Protein AF-A0A953IN26-F1 (afdb_monomer)

Structure (mmCIF, N/CA/C/O backbone):
data_AF-A0A953IN26-F1
#
_entry.id   AF-A0A953IN26-F1
#
loop_
_atom_site.group_PDB
_atom_site.id
_atom_site.type_symbol
_atom_site.label_atom_id
_atom_site.label_alt_id
_atom_site.label_comp_id
_atom_site.label_asym_id
_atom_site.label_entity_id
_atom_site.label_seq_id
_atom_site.pdbx_PDB_ins_code
_atom_site.Cartn_x
_atom_site.Cartn_y
_atom_site.Cartn_z
_atom_site.occupancy
_atom_site.B_iso_or_equiv
_atom_site.auth_seq_id
_atom_site.auth_comp_id
_atom_site.auth_asym_id
_atom_site.auth_atom_id
_atom_site.pdbx_PDB_model_num
ATOM 1 N N . MET A 1 1 ? 30.724 -60.188 -57.364 1.00 36.00 1 MET A N 1
ATOM 2 C CA . MET A 1 1 ? 31.320 -59.022 -56.677 1.00 36.00 1 MET A CA 1
ATOM 3 C C . MET A 1 1 ? 30.374 -58.614 -55.562 1.00 36.00 1 MET A C 1
ATOM 5 O O . MET A 1 1 ? 29.252 -58.231 -55.851 1.00 36.00 1 MET A O 1
ATOM 9 N N . LEU A 1 2 ? 30.788 -58.831 -54.315 1.00 35.09 2 LEU A N 1
ATOM 10 C CA . LEU A 1 2 ? 29.989 -58.663 -53.102 1.00 35.09 2 LEU A CA 1
ATOM 11 C C . LEU A 1 2 ? 30.487 -57.394 -52.391 1.00 35.09 2 LEU A C 1
ATOM 13 O O . LEU A 1 2 ? 31.658 -57.339 -52.024 1.00 35.09 2 LEU A O 1
ATOM 17 N N . THR A 1 3 ? 29.645 -56.377 -52.215 1.00 35.66 3 THR A N 1
ATOM 18 C CA . THR A 1 3 ? 29.990 -55.155 -51.468 1.00 35.66 3 THR A CA 1
ATOM 19 C C . THR A 1 3 ? 29.120 -55.056 -50.220 1.00 35.66 3 THR A C 1
ATOM 21 O O . THR A 1 3 ? 27.945 -54.709 -50.273 1.00 35.66 3 THR A O 1
ATOM 24 N N . ILE A 1 4 ? 29.709 -55.397 -49.073 1.00 48.88 4 ILE A N 1
ATOM 25 C CA . ILE A 1 4 ? 29.106 -55.244 -47.746 1.00 48.88 4 ILE A CA 1
ATOM 26 C C . ILE A 1 4 ? 29.405 -53.821 -47.264 1.00 48.88 4 ILE A C 1
ATOM 28 O O . ILE A 1 4 ? 30.545 -53.507 -46.928 1.00 48.88 4 ILE A O 1
ATOM 32 N N . THR A 1 5 ? 28.395 -52.955 -47.202 1.00 46.69 5 THR A N 1
ATOM 33 C CA . THR A 1 5 ? 28.504 -51.647 -46.538 1.00 46.69 5 THR A CA 1
ATOM 34 C C . THR A 1 5 ? 27.905 -51.723 -45.135 1.00 46.69 5 THR A C 1
ATOM 36 O O . THR A 1 5 ? 26.693 -51.611 -44.963 1.00 46.69 5 THR A O 1
ATOM 39 N N . LEU A 1 6 ? 28.756 -51.893 -44.118 1.00 50.41 6 LEU A N 1
ATOM 40 C CA . LEU A 1 6 ? 28.392 -51.670 -42.717 1.00 50.41 6 LEU A CA 1
ATOM 41 C C . LEU A 1 6 ? 28.212 -50.165 -42.474 1.00 50.41 6 LEU A C 1
ATOM 43 O O . LEU A 1 6 ? 29.190 -49.424 -42.395 1.00 50.41 6 LEU A O 1
ATOM 47 N N . ARG A 1 7 ? 26.969 -49.707 -42.296 1.00 45.56 7 ARG A N 1
ATOM 48 C CA . ARG A 1 7 ? 26.695 -48.403 -41.676 1.00 45.56 7 ARG A CA 1
ATOM 49 C C . ARG A 1 7 ? 26.469 -48.597 -40.180 1.00 45.56 7 ARG A C 1
ATOM 51 O O . ARG A 1 7 ? 25.373 -48.926 -39.741 1.00 45.56 7 ARG A O 1
ATOM 58 N N . ARG A 1 8 ? 27.525 -48.362 -39.399 1.00 51.06 8 ARG A N 1
ATOM 59 C CA . ARG A 1 8 ? 27.415 -47.978 -37.988 1.00 51.06 8 ARG A CA 1
ATOM 60 C C . ARG A 1 8 ? 27.058 -46.490 -37.955 1.00 51.06 8 ARG A C 1
ATOM 62 O O . ARG A 1 8 ? 27.896 -45.660 -38.286 1.00 51.06 8 ARG A O 1
ATOM 69 N N . GLY A 1 9 ? 25.816 -46.166 -37.615 1.00 42.22 9 GLY A N 1
ATOM 70 C CA . GLY A 1 9 ? 25.354 -44.799 -37.367 1.00 42.22 9 GLY A CA 1
ATOM 71 C C . GLY A 1 9 ? 24.703 -44.754 -35.995 1.00 42.22 9 GLY A C 1
ATOM 72 O O . GLY A 1 9 ? 23.715 -45.440 -35.765 1.00 42.22 9 GLY A O 1
ATOM 73 N N . ALA A 1 10 ? 25.340 -44.032 -35.082 1.00 51.22 10 ALA A N 1
ATOM 74 C CA . ALA A 1 10 ? 25.166 -44.121 -33.646 1.00 51.22 10 ALA A CA 1
ATOM 75 C C . ALA A 1 10 ? 23.791 -43.656 -33.142 1.00 51.22 10 ALA A C 1
ATOM 77 O O . ALA A 1 10 ? 23.264 -42.618 -33.534 1.00 51.22 10 ALA A O 1
ATOM 78 N N . THR A 1 11 ? 23.276 -44.417 -32.182 1.00 52.81 11 THR A N 1
ATOM 79 C CA . THR A 1 11 ? 22.315 -43.995 -31.167 1.00 52.81 11 THR A CA 1
ATOM 80 C C . THR A 1 11 ? 22.901 -42.845 -30.342 1.00 52.81 11 THR A C 1
ATOM 82 O O . THR A 1 11 ? 23.847 -43.058 -29.588 1.00 52.81 11 THR A O 1
ATOM 85 N N . ALA A 1 12 ? 22.345 -41.641 -30.453 1.00 49.84 12 ALA A N 1
ATOM 86 C CA . ALA A 1 12 ? 22.535 -40.569 -29.472 1.00 49.84 12 ALA A CA 1
ATOM 87 C C . ALA A 1 12 ? 21.336 -39.612 -29.520 1.00 49.84 12 ALA A C 1
ATOM 89 O O . ALA A 1 12 ? 21.456 -38.431 -29.827 1.00 49.84 12 ALA A O 1
ATOM 90 N N . ALA A 1 13 ? 20.145 -40.152 -29.269 1.00 55.09 13 ALA A N 1
ATOM 91 C CA . ALA A 1 13 ? 18.992 -39.342 -28.916 1.00 55.09 13 ALA A CA 1
ATOM 92 C C . ALA A 1 13 ? 18.891 -39.310 -27.388 1.00 55.09 13 ALA A C 1
ATOM 94 O O . ALA A 1 13 ? 18.989 -40.360 -26.754 1.00 55.09 13 ALA A O 1
ATOM 95 N N . SER A 1 14 ? 18.590 -38.129 -26.841 1.00 54.16 14 SER A N 1
ATOM 96 C CA . SER A 1 14 ? 18.108 -37.874 -25.468 1.00 54.16 14 SER A CA 1
ATOM 97 C C . SER A 1 14 ? 19.157 -37.416 -24.449 1.00 54.16 14 SER A C 1
ATOM 99 O O . SER A 1 14 ? 19.621 -38.204 -23.638 1.00 54.16 14 SER A O 1
ATOM 101 N N . LEU A 1 15 ? 19.455 -36.111 -24.424 1.00 58.81 15 LEU A N 1
ATOM 102 C CA . LEU A 1 15 ? 19.905 -35.395 -23.215 1.00 58.81 15 LEU A CA 1
ATOM 103 C C . LEU A 1 15 ? 19.800 -33.873 -23.437 1.00 58.81 15 LEU A C 1
ATOM 105 O O . LEU A 1 15 ? 20.799 -33.179 -23.571 1.00 58.81 15 LEU A O 1
ATOM 109 N N . ALA A 1 16 ? 18.577 -33.339 -23.542 1.00 57.53 16 ALA A N 1
ATOM 110 C CA . ALA A 1 16 ? 18.384 -31.885 -23.667 1.00 57.53 16 ALA A CA 1
ATOM 111 C C . ALA A 1 16 ? 17.060 -31.344 -23.086 1.00 57.53 16 ALA A C 1
ATOM 113 O O . ALA A 1 16 ? 16.599 -30.291 -23.511 1.00 57.53 16 ALA A O 1
ATOM 114 N N . LEU A 1 17 ? 16.419 -32.026 -22.127 1.00 58.16 17 LEU A N 1
ATOM 115 C CA . LEU A 1 17 ? 15.091 -31.622 -21.619 1.00 58.16 17 LEU A CA 1
ATOM 116 C C . LEU A 1 17 ? 14.988 -31.557 -20.083 1.00 58.16 17 LEU A C 1
ATOM 118 O O . LEU A 1 17 ? 13.953 -31.886 -19.519 1.00 58.16 17 LEU A O 1
ATOM 122 N N . ALA A 1 18 ? 16.040 -31.107 -19.389 1.00 57.19 18 ALA A N 1
ATOM 123 C CA . ALA A 1 18 ? 16.031 -31.006 -17.920 1.00 57.19 18 ALA A CA 1
ATOM 124 C C . ALA A 1 18 ? 16.128 -29.574 -17.347 1.00 57.19 18 ALA A C 1
ATOM 126 O O . ALA A 1 18 ? 16.235 -29.423 -16.136 1.00 57.19 18 ALA A O 1
ATOM 127 N N . PHE A 1 19 ? 16.060 -28.516 -18.166 1.00 57.44 19 PHE A N 1
ATOM 128 C CA . PHE A 1 19 ? 16.170 -27.128 -17.670 1.00 57.44 19 PHE A CA 1
ATOM 129 C C . PHE A 1 19 ? 14.834 -26.388 -17.473 1.00 57.44 19 PHE A C 1
ATOM 131 O O . PHE A 1 19 ? 14.829 -25.286 -16.935 1.00 57.44 19 PHE A O 1
ATOM 138 N N . ALA A 1 20 ? 13.693 -26.969 -17.858 1.00 58.62 20 ALA A N 1
ATOM 139 C CA . ALA A 1 20 ? 12.402 -26.267 -17.822 1.00 58.62 20 ALA A CA 1
ATOM 140 C C . ALA A 1 20 ? 11.665 -26.321 -16.464 1.00 58.62 20 ALA A C 1
ATOM 142 O O . ALA A 1 20 ? 10.619 -25.694 -16.326 1.00 58.62 20 ALA A O 1
ATOM 143 N N . ALA A 1 21 ? 12.179 -27.058 -15.472 1.00 57.78 21 ALA A N 1
ATOM 144 C CA . ALA A 1 21 ? 11.481 -27.318 -14.205 1.00 57.78 21 ALA A CA 1
ATOM 145 C C . ALA A 1 21 ? 12.097 -26.618 -12.980 1.00 57.78 21 ALA A C 1
ATOM 147 O O . ALA A 1 21 ? 11.724 -26.924 -11.849 1.00 57.78 21 ALA A O 1
ATOM 148 N N . LEU A 1 22 ? 13.041 -25.692 -13.173 1.00 57.94 22 LEU A N 1
ATOM 149 C CA . LEU A 1 22 ? 13.557 -24.905 -12.055 1.00 57.94 22 LEU A CA 1
ATOM 150 C C . LEU A 1 22 ? 12.488 -23.884 -11.627 1.00 57.94 22 LEU A C 1
ATOM 152 O O . LEU A 1 22 ? 12.060 -23.084 -12.466 1.00 57.94 22 LEU A O 1
ATOM 156 N N . PRO A 1 23 ? 12.045 -23.878 -10.355 1.00 55.53 23 PRO A N 1
ATOM 157 C CA . PRO A 1 23 ? 11.188 -22.816 -9.852 1.00 55.53 23 PRO A CA 1
ATOM 158 C C . PRO A 1 23 ? 11.930 -21.488 -10.021 1.00 55.53 23 PRO A C 1
ATOM 160 O O . PRO A 1 23 ? 13.039 -21.314 -9.515 1.00 55.53 23 PRO A O 1
ATOM 163 N N . GLN A 1 24 ? 11.346 -20.555 -10.776 1.00 61.22 24 GLN A N 1
ATOM 164 C CA . GLN A 1 24 ? 11.903 -19.210 -10.868 1.00 61.22 24 GLN A CA 1
ATOM 165 C C . GLN A 1 24 ? 11.868 -18.578 -9.469 1.00 61.22 24 GLN A C 1
ATOM 167 O O . GLN A 1 24 ? 10.836 -18.690 -8.802 1.00 61.22 24 GLN A O 1
ATOM 172 N N . PRO A 1 25 ? 12.942 -17.907 -9.011 1.00 54.78 25 PRO A N 1
ATOM 173 C CA . PRO A 1 25 ? 12.914 -17.227 -7.725 1.00 54.78 25 PRO A CA 1
ATOM 174 C C . PRO A 1 25 ? 11.763 -16.213 -7.706 1.00 54.78 25 PRO A C 1
ATOM 176 O O . PRO A 1 25 ? 11.688 -15.293 -8.532 1.00 54.78 25 PRO A O 1
ATOM 179 N N . ALA A 1 26 ? 10.839 -16.432 -6.770 1.00 56.31 26 ALA A N 1
ATOM 180 C CA . ALA A 1 26 ? 9.651 -15.627 -6.518 1.00 56.31 26 ALA A CA 1
ATOM 181 C C . ALA A 1 26 ? 10.014 -14.357 -5.733 1.00 56.31 26 ALA A C 1
ATOM 183 O O . ALA A 1 26 ? 9.583 -14.167 -4.608 1.00 56.31 26 ALA A O 1
ATOM 184 N N . ALA A 1 27 ? 10.870 -13.526 -6.320 1.00 56.34 27 ALA A N 1
ATOM 185 C CA . ALA A 1 27 ? 11.127 -12.134 -5.957 1.00 56.34 27 ALA A CA 1
ATOM 186 C C . ALA A 1 27 ? 12.144 -11.625 -6.979 1.00 56.34 27 ALA A C 1
ATOM 188 O O . ALA A 1 27 ? 13.350 -11.676 -6.759 1.00 56.34 27 ALA A O 1
ATOM 189 N N . ALA A 1 28 ? 11.679 -11.238 -8.168 1.00 60.28 28 ALA A N 1
ATOM 190 C CA . ALA A 1 28 ? 12.590 -10.577 -9.091 1.00 60.28 28 ALA A CA 1
ATOM 191 C C . ALA A 1 28 ? 12.741 -9.128 -8.665 1.00 60.28 28 ALA A C 1
ATOM 193 O O . ALA A 1 28 ? 11.857 -8.298 -8.879 1.00 60.28 28 ALA A O 1
ATOM 194 N N . GLU A 1 29 ? 13.883 -8.868 -8.061 1.00 67.44 29 GLU A N 1
ATOM 195 C CA . GLU A 1 29 ? 14.572 -7.599 -8.161 1.00 67.44 29 GLU A CA 1
ATOM 196 C C . GLU A 1 29 ? 14.636 -7.169 -9.635 1.00 67.44 29 GLU A C 1
ATOM 198 O O . GLU A 1 29 ? 15.060 -7.939 -10.502 1.00 67.44 29 GLU A O 1
ATOM 203 N N . VAL A 1 30 ? 14.170 -5.956 -9.941 1.00 73.62 30 VAL A N 1
ATOM 204 C CA . VAL A 1 30 ? 14.287 -5.391 -11.287 1.00 73.62 30 VAL A CA 1
ATOM 205 C C . VAL A 1 30 ? 14.985 -4.048 -11.194 1.00 73.62 30 VAL A C 1
ATOM 207 O O . VAL A 1 30 ? 14.496 -3.104 -10.569 1.00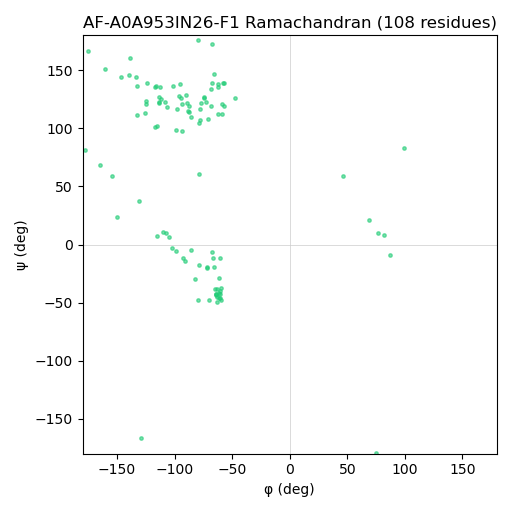 73.62 30 VAL A O 1
ATOM 210 N N . TRP A 1 31 ? 16.113 -3.962 -11.886 1.00 77.19 31 TRP A N 1
ATOM 211 C CA . TRP A 1 31 ? 16.782 -2.708 -12.183 1.00 77.19 31 TRP A CA 1
ATOM 212 C C . TRP A 1 31 ? 16.315 -2.226 -13.548 1.00 77.19 31 TRP A C 1
ATOM 214 O O . TRP A 1 31 ? 16.491 -2.914 -14.553 1.00 77.19 31 TRP A O 1
ATOM 224 N N . THR A 1 32 ? 15.723 -1.037 -13.598 1.00 80.56 32 THR A N 1
ATOM 225 C CA .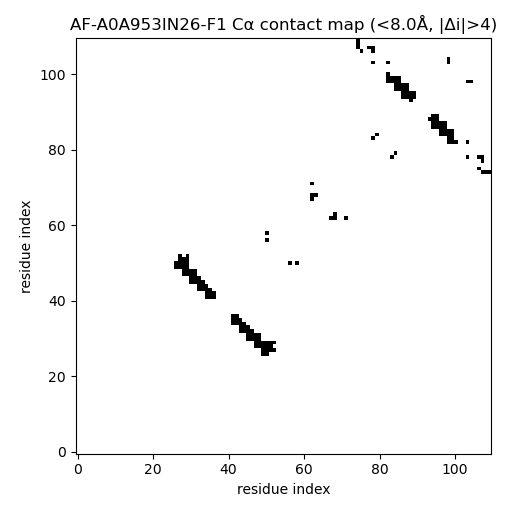 THR A 1 32 ? 15.408 -0.373 -14.869 1.00 80.56 32 THR A CA 1
ATOM 226 C C . THR A 1 32 ? 16.291 0.852 -15.022 1.00 80.56 32 THR A C 1
ATOM 228 O O . THR A 1 32 ? 16.299 1.718 -14.146 1.00 80.56 32 THR A O 1
ATOM 231 N N . SER A 1 33 ? 17.022 0.941 -16.130 1.00 86.88 33 SER A N 1
ATOM 232 C CA . SER A 1 33 ? 17.753 2.144 -16.512 1.00 86.88 33 SER A CA 1
ATOM 233 C C . SER A 1 33 ? 16.971 2.900 -17.582 1.00 86.88 33 SER A C 1
ATOM 235 O O . SER A 1 33 ? 16.428 2.310 -18.514 1.00 86.88 33 SER A O 1
ATOM 237 N N . SER A 1 34 ? 16.892 4.219 -17.438 1.00 86.88 34 SER A N 1
ATOM 238 C CA . SER A 1 34 ? 16.391 5.102 -18.487 1.00 86.88 34 SER A CA 1
ATOM 239 C C . SER A 1 34 ? 17.450 6.148 -18.767 1.00 86.88 34 SER A C 1
ATOM 241 O O . SER A 1 34 ? 17.895 6.838 -17.850 1.00 86.88 34 SER A O 1
ATOM 243 N N . CYS A 1 35 ? 17.876 6.233 -20.021 1.00 90.81 35 CYS A N 1
ATOM 244 C CA . CYS A 1 35 ? 18.877 7.187 -20.465 1.00 90.81 35 CYS A CA 1
ATOM 245 C C . CYS A 1 35 ? 18.255 8.138 -21.484 1.00 90.81 35 CYS A C 1
ATOM 247 O O . CYS A 1 35 ? 17.555 7.704 -22.397 1.00 90.81 35 CYS A O 1
ATOM 249 N N . ALA A 1 36 ? 18.539 9.428 -21.346 1.00 91.44 36 ALA A N 1
ATOM 250 C CA . ALA A 1 36 ? 18.145 10.455 -22.298 1.00 91.44 36 ALA A CA 1
ATOM 251 C C . ALA A 1 36 ? 19.346 11.357 -22.601 1.00 91.44 36 ALA A C 1
ATOM 253 O O . ALA A 1 36 ? 20.087 11.750 -21.699 1.00 91.44 36 ALA A O 1
ATOM 254 N N . GLY A 1 37 ? 19.553 11.680 -23.876 1.00 90.25 37 GLY A N 1
ATOM 255 C CA . GLY A 1 37 ? 20.701 12.468 -24.314 1.00 90.25 37 GLY A CA 1
ATOM 256 C C . GLY A 1 37 ? 20.676 12.804 -25.800 1.00 90.25 37 GLY A C 1
ATOM 257 O O . GLY A 1 37 ? 19.899 12.234 -26.564 1.00 90.25 37 GLY A O 1
ATOM 258 N N . GLY A 1 38 ? 21.538 13.742 -26.188 1.00 85.19 38 GLY A N 1
ATOM 259 C CA . GLY A 1 38 ? 21.774 14.180 -27.561 1.00 85.19 38 GLY A CA 1
ATOM 260 C C . GLY A 1 38 ? 23.264 14.165 -27.915 1.00 85.19 38 GLY A C 1
ATOM 261 O O . GLY A 1 38 ? 24.096 13.600 -27.203 1.00 85.19 38 GLY A O 1
ATOM 262 N N . TRP A 1 39 ? 23.634 14.793 -29.033 1.00 76.81 39 TRP A N 1
ATOM 263 C CA . TRP A 1 39 ? 25.036 14.852 -29.458 1.00 76.81 39 TRP A CA 1
ATOM 264 C C . TRP A 1 39 ? 25.883 15.599 -28.410 1.00 76.81 39 TRP A C 1
ATOM 266 O O . TRP A 1 39 ? 25.737 16.807 -28.236 1.00 76.81 39 TRP A O 1
ATOM 276 N N . ARG A 1 40 ? 26.777 14.861 -27.733 1.00 89.50 40 ARG A N 1
ATOM 277 C CA . ARG A 1 40 ? 27.706 15.296 -26.661 1.00 89.50 40 ARG A CA 1
ATOM 278 C C . ARG A 1 40 ? 27.132 15.522 -25.257 1.00 89.50 40 ARG A C 1
ATOM 280 O O . ARG A 1 40 ? 27.869 15.990 -24.395 1.00 89.50 40 ARG A O 1
ATOM 287 N N . TYR A 1 41 ? 25.888 15.145 -24.978 1.00 87.19 41 TYR A N 1
ATOM 288 C CA . TYR A 1 41 ? 25.395 15.105 -23.598 1.00 87.19 41 TYR A CA 1
ATOM 289 C C . TYR A 1 41 ? 24.400 13.966 -23.410 1.00 87.19 41 TYR A C 1
ATOM 291 O O . TYR A 1 41 ? 23.596 13.672 -24.288 1.00 87.19 41 TYR A O 1
ATOM 299 N N . GLY A 1 42 ? 24.428 13.335 -22.245 1.00 88.88 42 GLY A N 1
ATOM 300 C CA . GLY A 1 42 ? 23.468 12.307 -21.880 1.00 88.88 42 GLY A CA 1
ATOM 301 C C . GLY A 1 42 ? 23.441 12.117 -20.377 1.00 88.88 42 GLY A C 1
ATOM 302 O O . GLY A 1 42 ? 24.435 12.359 -19.695 1.00 88.88 42 GLY A O 1
ATOM 303 N N . SER A 1 43 ? 22.285 11.712 -19.872 1.00 88.88 43 SER A N 1
ATOM 304 C CA . SER A 1 43 ? 22.073 11.368 -18.475 1.00 88.88 43 SER A CA 1
ATOM 305 C C . SER A 1 43 ? 21.307 10.058 -18.393 1.00 88.88 43 SER A C 1
ATOM 307 O O . SER A 1 43 ? 20.439 9.785 -19.224 1.00 88.88 43 SER A O 1
ATOM 309 N N . CYS A 1 44 ? 21.638 9.253 -17.391 1.00 92.12 44 CYS A N 1
ATOM 310 C CA . CYS A 1 44 ? 20.969 7.998 -17.102 1.00 92.12 44 CYS A CA 1
ATOM 311 C C . CYS A 1 44 ? 20.464 8.012 -15.664 1.00 92.12 44 CYS A C 1
ATOM 313 O O . CYS A 1 44 ? 21.172 8.430 -14.750 1.00 92.12 44 CYS A O 1
ATOM 315 N N . VAL A 1 45 ? 19.254 7.500 -15.470 1.00 90.50 45 VAL A N 1
ATOM 316 C CA . VAL A 1 45 ? 18.665 7.260 -14.156 1.00 90.50 45 VAL A CA 1
ATOM 317 C C . VAL A 1 45 ? 18.517 5.759 -13.969 1.00 90.50 45 VAL A C 1
ATOM 319 O O . VAL A 1 45 ? 17.926 5.073 -14.806 1.00 90.50 45 VAL A O 1
ATOM 322 N N . LEU A 1 46 ? 19.054 5.257 -12.860 1.00 88.50 46 LEU A N 1
ATOM 323 C CA . LEU A 1 46 ? 18.843 3.889 -12.404 1.00 88.50 46 LEU A CA 1
ATOM 324 C C . LEU A 1 46 ? 17.678 3.884 -11.419 1.00 88.50 46 LEU A C 1
ATOM 326 O O . LEU A 1 46 ? 17.687 4.625 -10.441 1.00 88.50 46 LEU A O 1
ATOM 330 N N . ASN A 1 47 ? 16.679 3.047 -11.680 1.00 80.62 47 ASN A N 1
ATOM 331 C CA . ASN A 1 47 ? 15.563 2.827 -10.773 1.00 80.62 47 ASN A CA 1
ATO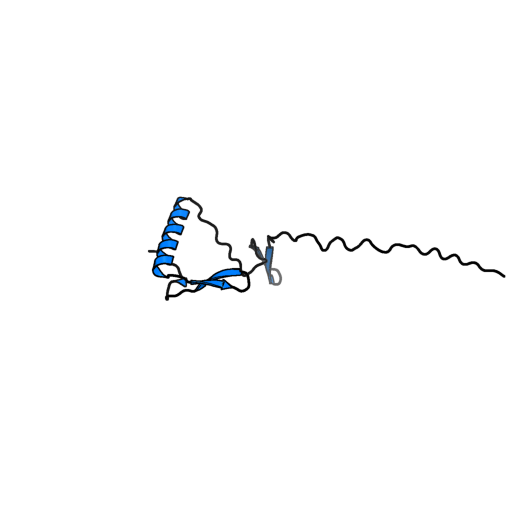M 332 C C . ASN A 1 47 ? 15.631 1.393 -10.260 1.00 80.62 47 ASN A C 1
ATOM 334 O O . ASN A 1 47 ? 15.585 0.444 -11.048 1.00 80.62 47 ASN A O 1
ATOM 338 N N . TYR A 1 48 ? 15.715 1.267 -8.941 1.00 79.06 48 TYR A N 1
ATOM 339 C CA . TYR A 1 48 ? 15.569 0.009 -8.229 1.00 79.06 48 TYR A CA 1
ATOM 340 C C . TYR A 1 48 ? 14.100 -0.192 -7.865 1.00 79.06 48 TYR A C 1
ATOM 342 O O . TYR A 1 48 ? 13.466 0.705 -7.302 1.00 79.06 48 TYR A O 1
ATOM 350 N N . ARG A 1 49 ? 13.548 -1.360 -8.194 1.00 68.62 49 ARG A N 1
ATOM 351 C CA . ARG A 1 49 ? 12.228 -1.780 -7.725 1.00 68.62 49 ARG A CA 1
ATOM 352 C C . ARG A 1 49 ? 12.311 -3.204 -7.203 1.00 68.62 49 ARG A C 1
ATOM 354 O O . ARG A 1 49 ? 12.460 -4.158 -7.969 1.00 68.62 49 ARG A O 1
ATOM 361 N N . GLU A 1 50 ? 12.159 -3.338 -5.896 1.00 63.78 50 GLU A N 1
ATOM 362 C CA . GLU A 1 50 ? 11.864 -4.625 -5.283 1.00 63.78 50 GLU A CA 1
ATOM 363 C C . GLU A 1 50 ? 10.437 -5.031 -5.692 1.00 63.78 50 GLU A C 1
ATOM 365 O O . GLU A 1 50 ? 9.529 -4.197 -5.681 1.00 63.78 50 GLU A O 1
ATOM 370 N N . TYR A 1 51 ? 10.239 -6.282 -6.118 1.00 63.59 51 TYR A N 1
ATOM 371 C CA . TYR A 1 51 ? 8.944 -6.827 -6.575 1.00 63.59 51 TYR A CA 1
ATOM 372 C C . TYR A 1 51 ? 8.395 -6.280 -7.910 1.00 63.59 51 TYR A C 1
ATOM 374 O O . TYR A 1 51 ? 7.212 -6.434 -8.208 1.00 63.59 51 TYR A O 1
ATOM 382 N N . ALA A 1 52 ? 9.233 -5.709 -8.782 1.00 60.94 52 ALA A N 1
ATOM 383 C CA . ALA A 1 52 ? 8.764 -5.027 -9.999 1.00 60.94 52 ALA A CA 1
ATOM 384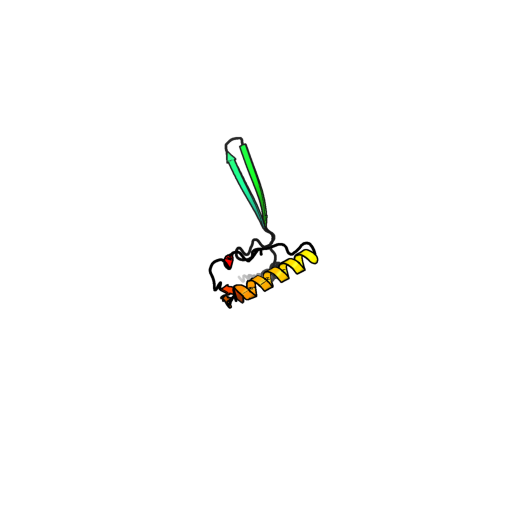 C C . ALA A 1 52 ? 8.115 -5.912 -11.081 1.00 60.94 52 ALA A C 1
ATOM 386 O O . ALA A 1 52 ? 7.609 -5.376 -12.069 1.00 60.94 52 ALA A O 1
ATOM 387 N N . ARG A 1 53 ? 8.127 -7.246 -10.935 1.00 58.62 53 ARG A N 1
ATOM 388 C CA . ARG A 1 53 ? 7.415 -8.141 -11.864 1.00 58.62 53 ARG A CA 1
ATOM 389 C C . ARG A 1 53 ? 5.895 -8.092 -11.703 1.00 58.62 53 ARG A C 1
ATOM 391 O O . ARG A 1 53 ? 5.203 -8.444 -12.653 1.00 58.62 53 ARG A O 1
ATOM 398 N N . ASP A 1 54 ? 5.383 -7.625 -10.566 1.00 65.81 54 ASP A N 1
ATOM 399 C CA . ASP A 1 54 ? 3.947 -7.463 -10.354 1.00 65.81 54 ASP A CA 1
ATOM 400 C C . ASP A 1 54 ? 3.600 -5.987 -10.129 1.00 65.81 54 ASP A C 1
ATOM 402 O O . ASP A 1 54 ? 3.756 -5.433 -9.043 1.00 65.81 54 ASP A O 1
ATOM 406 N N . THR A 1 55 ? 3.097 -5.337 -11.178 1.00 65.69 55 THR A N 1
ATOM 407 C CA . THR A 1 55 ? 2.649 -3.938 -11.125 1.00 65.69 55 THR A CA 1
ATOM 408 C C . THR A 1 55 ? 1.421 -3.721 -10.237 1.00 65.69 55 THR A C 1
ATOM 410 O O . THR A 1 55 ? 1.067 -2.573 -9.964 1.00 65.69 55 THR A O 1
ATOM 413 N N . TYR A 1 56 ? 0.745 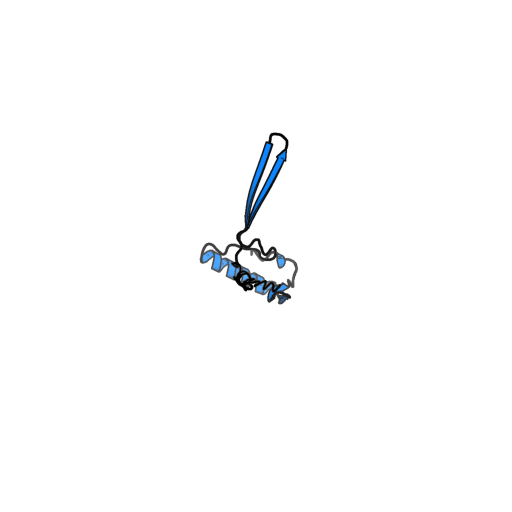-4.791 -9.812 1.00 64.25 56 TYR A N 1
ATOM 414 C CA . TYR A 1 56 ? -0.406 -4.731 -8.917 1.00 64.25 56 TYR A CA 1
ATOM 415 C C . TYR A 1 56 ? -0.015 -4.833 -7.438 1.00 64.25 56 TYR A C 1
ATOM 417 O O . TYR A 1 56 ? -0.828 -4.475 -6.582 1.00 64.25 56 TYR A O 1
ATOM 425 N N . LEU A 1 57 ? 1.216 -5.251 -7.125 1.00 62.94 57 LEU A N 1
ATOM 426 C CA . LEU A 1 57 ? 1.747 -5.267 -5.766 1.00 62.94 57 LEU A CA 1
ATOM 427 C C . LEU A 1 57 ? 2.411 -3.923 -5.445 1.00 62.94 57 LEU A C 1
ATOM 429 O O . LEU A 1 57 ? 3.419 -3.535 -6.032 1.00 62.94 57 LEU A O 1
ATOM 433 N N . ARG A 1 58 ? 1.838 -3.191 -4.485 1.00 65.38 58 ARG A N 1
ATOM 434 C CA . ARG A 1 58 ? 2.468 -2.005 -3.894 1.00 65.38 58 ARG A CA 1
ATOM 435 C C . ARG A 1 58 ? 3.139 -2.411 -2.592 1.00 65.38 58 ARG A C 1
ATOM 437 O O . ARG A 1 58 ? 2.453 -2.804 -1.653 1.00 65.38 58 ARG A O 1
ATOM 444 N N . TYR A 1 59 ? 4.460 -2.288 -2.534 1.00 65.88 59 TYR A N 1
ATOM 445 C CA . TYR A 1 59 ? 5.189 -2.417 -1.280 1.00 65.88 59 TYR A CA 1
ATOM 446 C C . TYR A 1 59 ? 5.036 -1.123 -0.478 1.00 65.88 59 TYR A C 1
ATOM 448 O O . TYR A 1 59 ? 5.448 -0.054 -0.929 1.00 65.88 59 TYR A O 1
ATOM 456 N N . ALA A 1 60 ? 4.410 -1.220 0.691 1.00 71.19 60 ALA A N 1
ATOM 457 C CA . ALA A 1 60 ? 4.384 -0.156 1.682 1.00 71.19 60 ALA A CA 1
ATOM 458 C C . ALA A 1 60 ? 5.285 -0.597 2.844 1.00 71.19 60 ALA A C 1
ATOM 460 O O . ALA A 1 60 ? 5.048 -1.684 3.379 1.00 71.19 60 ALA A O 1
ATOM 461 N N . PRO A 1 61 ? 6.318 0.182 3.215 1.00 73.62 61 PRO A N 1
ATOM 462 C CA . PRO A 1 61 ? 7.143 -0.154 4.367 1.00 73.62 61 PRO A CA 1
ATOM 463 C C . PRO A 1 61 ? 6.263 -0.263 5.617 1.00 73.62 61 PRO A C 1
ATOM 465 O O . PRO A 1 61 ? 5.307 0.498 5.793 1.00 73.62 61 PRO A O 1
ATOM 468 N N . GLY A 1 62 ? 6.553 -1.265 6.447 1.00 76.31 62 GLY A N 1
ATOM 469 C CA . GLY A 1 62 ? 5.890 -1.436 7.736 1.00 76.31 62 GLY A CA 1
ATOM 470 C C . GLY A 1 62 ? 6.254 -0.315 8.720 1.00 76.31 62 GLY A C 1
ATOM 471 O O . GLY A 1 62 ? 7.117 0.502 8.418 1.00 76.31 62 GLY A O 1
ATOM 472 N N . PRO A 1 63 ? 5.602 -0.264 9.894 1.00 83.31 63 PRO A N 1
ATOM 473 C CA . PRO A 1 63 ? 5.952 0.694 10.943 1.00 83.31 63 PRO A CA 1
ATOM 474 C C . PRO A 1 63 ? 7.385 0.462 11.447 1.00 83.31 63 PRO A C 1
ATOM 476 O O . PRO A 1 63 ? 7.771 -0.686 11.679 1.00 83.31 63 PRO A O 1
ATOM 479 N N . ASP A 1 64 ? 8.137 1.541 11.673 1.00 85.69 64 ASP A N 1
ATOM 480 C CA . ASP A 1 64 ? 9.547 1.505 12.086 1.00 85.69 64 ASP A CA 1
ATOM 481 C C . ASP A 1 64 ? 9.696 1.212 13.592 1.00 85.69 64 ASP A C 1
ATOM 483 O O . ASP A 1 64 ? 10.758 0.802 14.066 1.00 85.69 64 ASP A O 1
ATOM 487 N N . SER A 1 65 ? 8.616 1.384 14.368 1.00 92.56 65 SER A N 1
ATOM 488 C CA . SER A 1 65 ? 8.578 1.097 15.805 1.00 92.56 65 SER A CA 1
ATOM 489 C C . SER A 1 65 ? 7.284 0.422 16.270 1.00 92.56 65 SER A C 1
ATOM 491 O O . SER A 1 65 ? 6.221 0.522 15.655 1.00 92.56 65 SER A O 1
ATOM 493 N N . GLU A 1 66 ? 7.337 -0.222 17.441 1.00 90.88 66 GLU A N 1
ATOM 494 C CA . GLU A 1 66 ? 6.137 -0.767 18.094 1.00 90.88 66 GLU A CA 1
ATOM 495 C C . GLU A 1 66 ? 5.104 0.315 18.438 1.00 90.88 66 GLU A C 1
ATOM 497 O O . GLU A 1 66 ? 3.905 0.029 18.473 1.00 90.88 66 GLU A O 1
ATOM 502 N N . ASN A 1 67 ? 5.540 1.553 18.692 1.00 91.00 67 ASN A N 1
ATOM 503 C CA . ASN A 1 67 ? 4.614 2.648 18.963 1.00 91.00 67 ASN A CA 1
ATOM 504 C C . ASN A 1 67 ? 3.848 3.044 17.693 1.00 91.00 67 ASN A C 1
ATOM 506 O O . ASN A 1 67 ? 2.619 3.067 17.702 1.00 91.00 67 ASN A O 1
ATOM 510 N N . GLU A 1 68 ? 4.555 3.214 16.576 1.00 87.56 68 GLU A N 1
ATOM 511 C CA . GLU A 1 68 ? 3.936 3.460 15.268 1.00 87.56 68 GLU A CA 1
ATOM 512 C C . GLU A 1 68 ? 3.007 2.319 14.851 1.00 87.56 68 GLU A C 1
ATOM 514 O O . GLU A 1 68 ? 1.924 2.557 14.314 1.00 87.56 68 GLU A O 1
ATOM 519 N N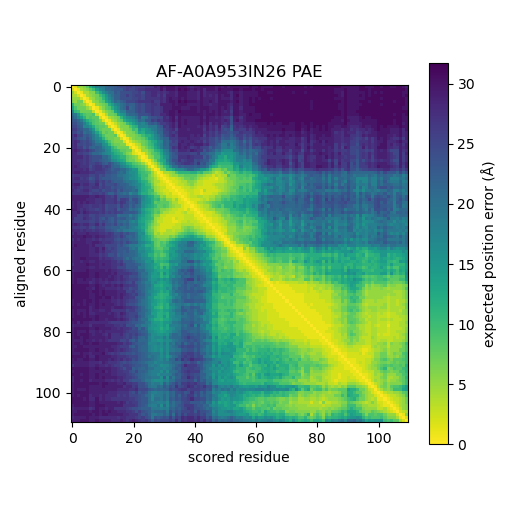 . ARG A 1 69 ? 3.370 1.067 15.160 1.00 88.62 69 ARG A N 1
ATOM 520 C CA . ARG A 1 69 ? 2.500 -0.088 14.914 1.00 88.62 69 ARG A CA 1
ATOM 521 C C . ARG A 1 69 ? 1.182 0.027 15.675 1.00 88.62 69 ARG A C 1
ATOM 523 O O . ARG A 1 69 ? 0.118 -0.215 15.105 1.00 88.62 69 ARG A O 1
ATOM 530 N N . LYS A 1 70 ? 1.230 0.393 16.958 1.00 90.25 70 LYS A N 1
ATOM 531 C CA . LYS A 1 70 ? 0.026 0.575 17.784 1.00 90.25 70 LYS A CA 1
ATOM 532 C C . LYS A 1 70 ? -0.842 1.718 17.268 1.00 90.25 70 LYS A C 1
ATOM 534 O O . LYS A 1 70 ? -2.060 1.562 17.201 1.00 90.25 70 LYS A O 1
ATOM 539 N N . GLU A 1 71 ? -0.228 2.830 16.880 1.00 89.25 71 GLU A N 1
ATOM 540 C CA . GLU A 1 71 ? -0.925 3.986 16.313 1.00 89.25 71 GLU A CA 1
ATOM 541 C C . GLU A 1 71 ? -1.592 3.649 14.976 1.00 89.25 71 GLU A C 1
ATOM 543 O O . GLU A 1 71 ? -2.767 3.968 14.778 1.00 89.25 71 GLU A O 1
ATOM 548 N N . ALA A 1 72 ? -0.896 2.925 14.094 1.00 86.12 72 ALA A N 1
ATOM 549 C CA . ALA A 1 72 ? -1.453 2.438 12.837 1.00 86.12 72 ALA A CA 1
ATOM 550 C C . ALA A 1 72 ? -2.669 1.529 13.074 1.00 86.12 72 ALA A C 1
ATOM 552 O O . ALA A 1 72 ? -3.733 1.768 12.508 1.00 86.12 72 ALA A O 1
ATOM 553 N N . ILE A 1 73 ? -2.567 0.560 13.991 1.00 88.81 73 ILE A N 1
ATOM 554 C CA . ILE A 1 73 ? -3.691 -0.320 14.349 1.00 88.81 73 ILE A CA 1
ATOM 555 C C . ILE A 1 73 ? -4.867 0.484 14.923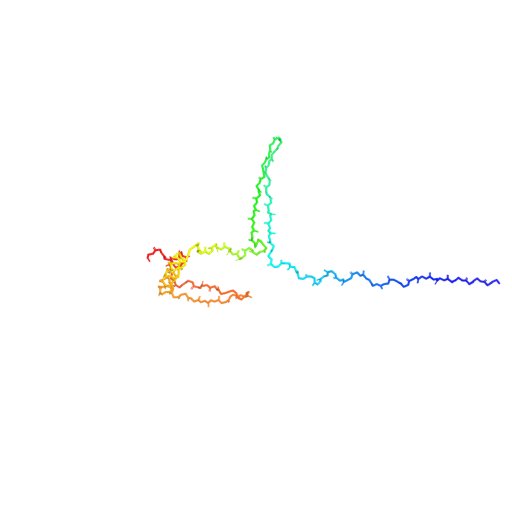 1.00 88.81 73 ILE A C 1
ATOM 557 O O . ILE A 1 73 ? -6.027 0.206 14.609 1.00 88.81 73 ILE A O 1
ATOM 561 N N . ALA A 1 74 ? -4.601 1.471 15.781 1.00 90.44 74 ALA A N 1
ATOM 562 C CA . ALA A 1 74 ? -5.646 2.308 16.364 1.00 90.44 74 ALA A CA 1
ATOM 563 C C . ALA A 1 74 ? -6.376 3.132 15.291 1.00 90.44 74 ALA A C 1
ATOM 565 O O . ALA A 1 74 ? -7.610 3.198 15.293 1.00 90.44 74 ALA A O 1
ATOM 566 N N . ARG A 1 75 ? -5.628 3.710 14.346 1.00 87.06 75 ARG A N 1
ATOM 567 C CA . ARG A 1 75 ? -6.166 4.437 13.192 1.00 87.06 75 ARG A CA 1
ATOM 568 C C . ARG A 1 75 ? -7.013 3.531 12.299 1.00 87.06 75 ARG A C 1
ATOM 570 O O . ARG A 1 75 ? -8.145 3.890 11.973 1.00 87.06 75 ARG A O 1
ATOM 577 N N . ASP A 1 76 ? -6.524 2.336 11.987 1.00 86.75 76 ASP A N 1
ATOM 578 C CA . ASP A 1 76 ? -7.240 1.369 11.151 1.00 86.75 76 ASP A CA 1
ATOM 579 C C . ASP A 1 76 ? -8.551 0.919 11.802 1.00 86.75 76 ASP A C 1
ATOM 581 O O . ASP A 1 76 ? -9.579 0.815 11.132 1.00 86.75 76 ASP A O 1
ATOM 585 N N . ARG A 1 77 ? -8.570 0.738 13.130 1.00 88.81 77 ARG A N 1
ATOM 586 C CA . ARG A 1 77 ? -9.802 0.434 13.879 1.00 88.81 77 ARG A CA 1
ATOM 587 C C . ARG A 1 77 ? -10.824 1.567 13.799 1.00 88.81 77 ARG A C 1
ATOM 589 O O . ARG A 1 77 ? -12.003 1.303 13.562 1.00 88.81 77 ARG A O 1
ATOM 596 N N . LYS A 1 78 ? -10.392 2.822 13.978 1.00 89.00 78 LYS A N 1
ATOM 597 C CA . LYS A 1 78 ? -11.266 4.003 13.840 1.00 89.00 78 LYS A CA 1
ATOM 598 C C . LYS A 1 78 ? -11.843 4.103 12.428 1.00 89.00 78 LYS A C 1
ATOM 600 O O . LYS A 1 78 ? -13.030 4.393 12.266 1.00 89.00 78 LYS A O 1
ATOM 605 N N . TRP A 1 79 ? -11.012 3.860 11.419 1.00 86.88 79 TRP A N 1
ATOM 606 C CA . TRP A 1 79 ? -11.427 3.845 10.022 1.00 86.88 79 TRP A CA 1
ATOM 607 C C . TRP A 1 79 ? -12.441 2.723 9.752 1.00 86.88 79 TRP A C 1
ATOM 609 O O . TRP A 1 79 ? -13.531 3.000 9.252 1.00 86.88 79 TRP A O 1
ATOM 619 N N . ALA A 1 80 ? -12.160 1.488 10.178 1.00 86.75 80 ALA A N 1
ATOM 620 C CA . ALA A 1 80 ? -13.048 0.342 9.981 1.00 86.75 80 ALA A CA 1
ATOM 621 C C . ALA A 1 80 ? -14.419 0.538 10.650 1.00 86.75 80 ALA A C 1
ATOM 623 O O . ALA A 1 80 ? -15.448 0.221 10.052 1.00 86.75 80 ALA A O 1
ATOM 624 N N . ALA A 1 81 ? -14.460 1.120 11.852 1.00 87.56 81 ALA A N 1
ATOM 625 C CA . ALA A 1 81 ? -15.710 1.408 12.556 1.00 87.56 81 ALA A CA 1
ATOM 626 C C . ALA A 1 81 ? -16.588 2.442 11.824 1.00 87.56 81 ALA A C 1
ATOM 628 O O . ALA A 1 81 ? -17.816 2.312 11.795 1.00 87.56 81 ALA A O 1
ATOM 629 N N . PHE A 1 82 ? -15.970 3.462 11.220 1.00 85.06 82 PHE A N 1
ATOM 630 C CA . PHE A 1 82 ? -16.680 4.527 10.509 1.00 85.06 82 PHE A CA 1
ATOM 631 C C . PHE A 1 82 ? -17.115 4.109 9.098 1.00 85.06 82 PHE A C 1
ATOM 633 O O . PHE A 1 82 ? -18.272 4.327 8.705 1.00 85.06 82 PHE A O 1
ATOM 640 N N . CYS A 1 83 ? -16.181 3.515 8.354 1.00 85.06 83 CYS A N 1
ATOM 641 C CA . CYS A 1 83 ? -16.332 3.166 6.947 1.00 85.06 83 CYS A CA 1
ATOM 642 C C . CYS A 1 83 ? -17.066 1.845 6.744 1.00 85.06 83 CYS A C 1
ATOM 644 O O . CYS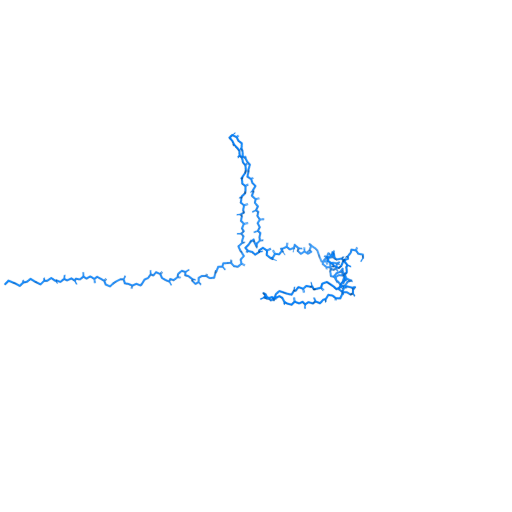 A 1 83 ? -17.767 1.705 5.745 1.00 85.06 83 CYS A O 1
ATOM 646 N N . LYS A 1 84 ? -16.957 0.905 7.695 1.00 86.62 84 LYS A N 1
ATOM 647 C CA . LYS A 1 84 ? -17.558 -0.436 7.624 1.00 86.62 84 LYS A CA 1
ATOM 648 C C . LYS A 1 84 ? -17.312 -1.091 6.253 1.00 86.62 84 LYS A C 1
ATOM 650 O O . LYS A 1 84 ? -18.276 -1.353 5.534 1.00 86.62 84 LYS A O 1
ATOM 655 N N . PRO A 1 85 ? -16.040 -1.270 5.853 1.00 85.25 85 PRO A N 1
ATOM 656 C CA . PRO A 1 85 ? -15.708 -1.744 4.517 1.00 85.25 85 PRO A CA 1
ATOM 657 C C . PRO A 1 85 ? -16.201 -3.178 4.309 1.00 85.25 85 PRO A C 1
ATOM 659 O O . PRO A 1 85 ? -16.162 -4.002 5.225 1.00 85.25 85 PRO A O 1
ATOM 662 N N . VAL A 1 86 ? -16.601 -3.494 3.082 1.00 86.00 86 VAL A N 1
ATOM 663 C CA . VAL A 1 86 ? -16.877 -4.876 2.671 1.00 86.00 86 VAL A CA 1
ATOM 664 C C . VAL A 1 86 ? -15.632 -5.418 1.979 1.00 86.00 86 VAL A C 1
ATOM 666 O O . VAL A 1 86 ? -15.119 -4.779 1.065 1.00 86.00 86 VAL A O 1
ATOM 669 N N . VAL A 1 87 ? -15.124 -6.577 2.405 1.00 85.75 87 VAL A N 1
ATOM 670 C CA . VAL A 1 87 ? -14.000 -7.236 1.721 1.00 85.75 87 VAL A CA 1
ATOM 671 C C . VAL A 1 87 ? -14.552 -8.120 0.615 1.00 85.75 87 VAL A C 1
ATOM 673 O O . VAL A 1 87 ? -15.297 -9.060 0.885 1.00 85.75 87 VAL A O 1
ATOM 676 N N . VAL A 1 88 ? -14.172 -7.826 -0.624 1.00 87.12 88 VAL A N 1
ATOM 677 C CA . VAL A 1 88 ? -14.501 -8.639 -1.794 1.00 87.12 88 VAL A CA 1
ATOM 678 C C . VAL A 1 88 ? -13.212 -9.234 -2.335 1.00 87.12 88 VAL A C 1
ATOM 680 O O . VAL A 1 88 ? -12.273 -8.512 -2.665 1.00 87.12 88 VAL A O 1
ATOM 683 N N . THR A 1 89 ? -13.157 -10.557 -2.415 1.00 89.62 89 THR A N 1
ATOM 684 C CA . THR A 1 89 ? -12.028 -11.265 -3.018 1.00 89.62 89 THR A CA 1
ATOM 685 C C . THR A 1 89 ? -12.091 -11.121 -4.533 1.00 89.62 89 THR A C 1
ATOM 687 O O . THR A 1 89 ? -13.118 -11.418 -5.145 1.00 89.62 89 THR A O 1
ATOM 690 N N . ASP A 1 90 ? -11.007 -10.654 -5.147 1.00 83.56 90 ASP A N 1
ATOM 691 C CA . ASP A 1 90 ? -10.916 -10.568 -6.600 1.00 83.56 90 ASP A CA 1
ATOM 692 C C . ASP A 1 90 ? -10.591 -11.927 -7.248 1.00 83.56 90 ASP A C 1
ATOM 694 O O . ASP A 1 90 ? -10.347 -12.938 -6.586 1.00 83.56 90 ASP A O 1
ATOM 698 N N . ARG A 1 91 ? -10.576 -11.952 -8.585 1.00 84.25 91 ARG A N 1
ATOM 699 C CA . ARG A 1 91 ? -10.284 -13.153 -9.388 1.00 84.25 91 ARG A CA 1
ATOM 700 C C . ARG A 1 91 ? -8.896 -13.766 -9.151 1.00 84.25 91 ARG A C 1
ATOM 702 O O . ARG A 1 91 ? -8.641 -14.856 -9.653 1.00 84.25 91 ARG A O 1
ATOM 709 N N . TYR A 1 92 ? -8.002 -13.063 -8.461 1.00 83.06 92 TYR A N 1
ATOM 710 C CA . TYR A 1 92 ? -6.650 -13.507 -8.129 1.00 83.06 92 TYR A CA 1
ATOM 711 C C . TYR A 1 92 ? -6.526 -13.911 -6.652 1.00 83.06 92 TYR A C 1
ATOM 713 O O . TYR A 1 92 ? -5.428 -14.198 -6.187 1.00 83.06 92 TYR A O 1
ATOM 721 N N . GLY A 1 93 ? -7.640 -13.950 -5.909 1.00 84.75 93 GLY A N 1
ATOM 722 C CA . GLY A 1 93 ? -7.651 -14.290 -4.488 1.00 84.75 93 GLY A CA 1
ATOM 723 C C . GLY A 1 93 ? -7.296 -13.120 -3.567 1.00 84.75 93 GLY A C 1
ATOM 724 O O . GLY A 1 93 ? -7.140 -13.327 -2.365 1.00 84.75 93 GLY A O 1
ATOM 725 N N . ILE A 1 94 ? -7.177 -11.894 -4.090 1.00 81.06 94 ILE A N 1
ATOM 726 C CA . ILE A 1 94 ? -6.784 -10.721 -3.303 1.00 81.06 94 ILE A CA 1
ATOM 727 C C . ILE A 1 94 ? -8.034 -10.067 -2.713 1.00 81.06 94 ILE A C 1
ATOM 729 O O . ILE A 1 94 ? -8.932 -9.643 -3.441 1.00 81.06 94 ILE A O 1
ATOM 733 N N . GLY A 1 95 ? -8.087 -9.953 -1.384 1.00 83.00 95 GLY A N 1
ATOM 734 C CA . GLY A 1 95 ? -9.141 -9.214 -0.690 1.00 83.00 95 GLY A CA 1
ATOM 735 C C . GLY A 1 95 ? -9.032 -7.713 -0.961 1.00 83.00 95 GLY A C 1
ATOM 736 O O . GLY A 1 95 ? -8.028 -7.089 -0.620 1.00 83.00 95 GLY A O 1
ATOM 737 N N . ARG A 1 96 ? -10.063 -7.120 -1.565 1.00 81.88 96 ARG A N 1
ATOM 738 C CA . ARG A 1 96 ? -10.163 -5.677 -1.816 1.00 81.88 96 ARG A CA 1
ATOM 739 C C . ARG A 1 96 ? -11.274 -5.077 -0.972 1.00 81.88 96 ARG A C 1
ATOM 741 O O . ARG A 1 96 ? -12.371 -5.628 -0.904 1.00 81.88 96 ARG A O 1
ATOM 748 N N . TYR A 1 97 ? -11.005 -3.934 -0.351 1.00 81.62 97 TYR A N 1
ATOM 749 C CA . TYR A 1 97 ? -12.042 -3.177 0.339 1.00 81.62 97 TYR A CA 1
ATOM 750 C C . TYR A 1 97 ? -12.942 -2.467 -0.673 1.00 81.62 97 TYR A C 1
ATOM 752 O O . TYR A 1 97 ? -12.467 -1.714 -1.523 1.00 81.62 97 TYR A O 1
ATOM 760 N N . LEU A 1 98 ? -14.247 -2.687 -0.557 1.00 79.38 98 LEU A N 1
ATOM 761 C CA . LEU A 1 98 ? -15.269 -1.869 -1.187 1.00 79.38 98 LEU A CA 1
ATOM 762 C C . LEU A 1 98 ? -15.596 -0.719 -0.228 1.00 79.38 98 LEU A C 1
ATOM 764 O O . LEU A 1 98 ? -16.085 -0.948 0.883 1.00 79.38 98 LEU A O 1
ATOM 768 N N . TYR A 1 99 ? -15.282 0.511 -0.631 1.00 71.81 99 TYR A N 1
ATOM 769 C CA . TYR A 1 99 ? -15.539 1.693 0.187 1.00 71.81 99 TYR A CA 1
ATOM 770 C C . T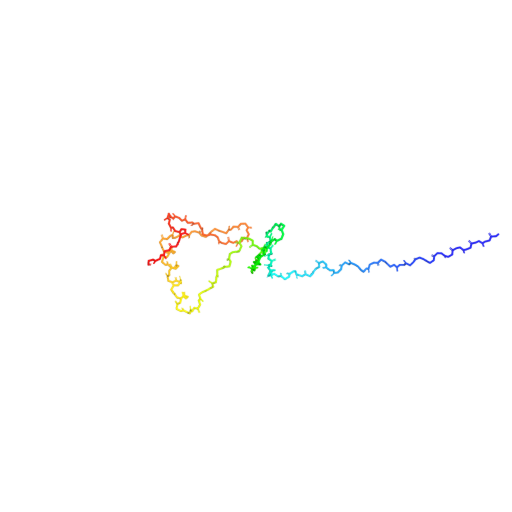YR A 1 99 ? -17.021 2.070 0.120 1.00 71.81 99 TYR A C 1
ATOM 772 O O . TYR A 1 99 ? -17.571 2.327 -0.946 1.00 71.81 99 TYR A O 1
ATOM 780 N N . THR A 1 100 ? -17.668 2.098 1.280 1.00 66.19 100 THR A N 1
ATOM 781 C CA . THR A 1 100 ? -19.122 2.276 1.429 1.00 66.19 100 THR A CA 1
ATOM 782 C C . THR A 1 100 ? -19.543 3.734 1.632 1.00 66.19 100 THR A C 1
ATOM 784 O O . THR A 1 100 ? -20.733 4.035 1.568 1.00 66.19 100 THR A O 1
ATOM 787 N N . LYS A 1 101 ? -18.596 4.647 1.898 1.00 73.44 101 LYS A N 1
ATOM 788 C CA . LYS A 1 101 ? -18.851 6.076 2.144 1.00 73.44 101 LYS A CA 1
ATOM 789 C C . LYS A 1 101 ? -17.797 6.963 1.463 1.00 73.44 101 LYS A C 1
ATOM 791 O O . LYS A 1 101 ? -16.633 6.563 1.451 1.00 73.44 101 LYS A O 1
ATOM 796 N N . PRO A 1 102 ? -18.169 8.161 0.968 1.00 73.94 102 PRO A N 1
ATOM 797 C CA . PRO A 1 102 ? -17.209 9.138 0.448 1.00 73.94 102 PRO A CA 1
ATOM 798 C C . PRO A 1 102 ? -16.152 9.520 1.492 1.00 73.94 102 PRO A C 1
ATOM 800 O O . PRO A 1 102 ? -16.487 9.704 2.665 1.00 73.94 102 PRO A O 1
ATOM 803 N N . GLY A 1 103 ? -14.892 9.646 1.072 1.00 78.62 103 GLY A N 1
ATOM 804 C CA . GLY A 1 103 ? -13.759 10.012 1.926 1.00 78.62 103 GLY A CA 1
ATOM 805 C C . GLY A 1 103 ? -13.088 8.833 2.639 1.00 78.62 103 GLY A C 1
ATOM 806 O O . GLY A 1 103 ? -12.010 8.993 3.208 1.00 78.62 103 GLY A O 1
ATOM 807 N N . CYS A 1 104 ? -13.667 7.631 2.588 1.00 82.25 104 CYS A N 1
ATOM 808 C CA . CYS A 1 104 ? -13.059 6.432 3.167 1.00 82.25 104 CYS A CA 1
ATOM 809 C C . CYS A 1 104 ? -11.841 5.923 2.382 1.00 82.25 104 CYS A C 1
ATOM 811 O O . CYS A 1 104 ? -11.031 5.187 2.946 1.00 82.25 104 CYS A O 1
ATOM 813 N N . GLU A 1 105 ? -11.695 6.323 1.121 1.00 76.06 105 GLU A N 1
ATOM 814 C CA . GLU A 1 105 ? -10.576 6.010 0.231 1.00 76.06 105 GLU A CA 1
ATOM 815 C C . GLU A 1 105 ? -9.241 6.632 0.677 1.00 76.06 105 GLU A C 1
ATOM 817 O O . GLU A 1 105 ? -8.181 6.144 0.289 1.00 76.06 105 GLU A O 1
ATOM 822 N N . PHE A 1 106 ? -9.280 7.664 1.528 1.00 77.81 106 PHE A N 1
ATOM 823 C CA . PHE A 1 106 ? -8.092 8.384 2.004 1.00 77.81 106 PHE A CA 1
ATOM 824 C C . PHE A 1 106 ? -7.664 8.007 3.431 1.00 77.81 106 PHE A C 1
ATOM 826 O O . PHE A 1 106 ? -6.640 8.486 3.915 1.00 77.81 106 PHE A O 1
ATOM 833 N N . GLY A 1 107 ? -8.419 7.143 4.117 1.00 70.75 107 GLY A N 1
ATOM 834 C CA . GLY A 1 107 ? -8.213 6.872 5.544 1.00 70.75 107 GLY A CA 1
ATOM 835 C C . GLY A 1 107 ? -8.708 8.011 6.452 1.00 70.75 107 GLY A C 1
ATOM 836 O O . GLY A 1 107 ? -9.257 9.004 5.985 1.00 70.75 107 GLY A O 1
ATOM 837 N N . ARG A 1 108 ? -8.550 7.859 7.776 1.00 68.38 108 ARG A N 1
ATOM 838 C CA . ARG A 1 108 ? -8.820 8.925 8.766 1.00 68.38 108 ARG A CA 1
ATOM 839 C C . ARG A 1 108 ? -7.534 9.316 9.484 1.00 68.38 108 ARG A C 1
ATOM 841 O O . ARG A 1 108 ? -6.792 8.436 9.910 1.00 68.38 108 ARG A O 1
ATOM 848 N N . SER A 1 109 ? -7.311 10.614 9.663 1.00 63.12 109 SER A N 1
ATOM 849 C CA . SER A 1 109 ? -6.158 11.178 10.384 1.00 63.12 109 SER A CA 1
ATOM 850 C C . SER A 1 109 ? -6.514 11.773 11.756 1.00 63.12 109 SER A C 1
ATOM 852 O O . SER A 1 109 ? -5.682 12.447 12.351 1.00 63.12 109 SER A O 1
ATOM 854 N N . GLU A 1 110 ? -7.739 11.547 12.242 1.00 55.12 110 GLU A N 1
ATOM 855 C CA . GLU A 1 110 ? -8.305 12.140 13.471 1.00 55.12 110 GLU A CA 1
ATOM 856 C C . GLU A 1 110 ? -8.238 11.204 14.694 1.00 55.12 110 GLU A C 1
ATOM 858 O O . GLU A 1 110 ? -8.594 10.001 14.586 1.00 55.12 110 GLU A O 1
#

Mean predicted aligned error: 17.25 Å

Radius of gyration: 29.43 Å; Cα contacts (8 Å, |Δi|>4): 86; chains: 1; bounding box: 50×74×76 Å

Foldseek 3Di:
DDDDDDDPDDDDDDDDPDPPPDPDPPKDWDWDKDKDDDDPDIDIDIDTDTRVVDPPDDDDDDDPDPVSVVVVVVQVVVLCVVQVWDFDQDPVRDTDTDGPDPPSVPGDPD

pLDDT: mean 73.18, std 15.24, range [35.09, 92.56]

Sequence (110 aa):
MLTITLRRGATAASLALAFAALPQPAAAEVWTSSCAGGWRYGSCVLNYREYARDTYLRYAPGPDSENERKEAIARDRKWAAFCKPVVVTDRYGIGRYLYTKPGCEFGRSE

Solvent-accessible surface area (backbone atoms only — not comparable to full-atom values): 7595 Å² total; per-residue (Å²): 141,86,84,86,82,85,81,88,75,82,91,81,83,89,90,87,83,81,79,86,76,67,82,73,75,95,66,48,71,38,80,48,75,51,72,56,68,60,95,93,46,72,51,72,48,80,43,84,32,80,49,56,84,41,88,84,64,79,91,72,85,74,66,93,41,75,66,51,42,51,51,51,53,52,40,51,50,56,36,44,71,74,39,58,57,45,76,45,68,45,100,84,71,49,74,39,75,45,74,73,47,92,67,51,89,76,58,62,94,126

Secondary structure (DSSP, 8-state):
------------------STTPPPPS---EEEEEEEEETTEEEEEEEEETTTT-TT----PPPSSHHHHHHHHHHHHHHHHHH-PEEEE-TTS-EEEE--STTGGG----

Nearest PDB structures (foldseek):
  7dma-assembly1_B  TM=3.875E-01  e=7.174E+00  Vibrio alginolyticus
  3aon-assembly1_A  TM=3.266E-01  e=8.707E+00  Enterococcus hirae